Protein AF-A0A3M9YWF5-F1 (afdb_monomer_lite)

Sequence (72 aa):
MSTEALFQQLKHPNPHLRDEAMWQLVEQRDETTIPRLMAILDDADTNYRRAAVKALGAIGVDAVPPLVEALL

Radius of gyration: 11.33 Å; chains: 1; bounding box: 34×20×25 Å

Structure (mmCIF, N/CA/C/O backbone):
data_AF-A0A3M9YWF5-F1
#
_entry.id   AF-A0A3M9YWF5-F1
#
loop_
_atom_site.group_PDB
_atom_site.id
_atom_site.type_symbol
_atom_site.label_atom_id
_atom_site.label_alt_id
_atom_site.label_comp_id
_atom_site.label_asym_id
_atom_site.label_entity_id
_atom_site.label_seq_id
_atom_site.pdbx_PDB_ins_code
_atom_site.Cartn_x
_atom_site.Cartn_y
_atom_site.Cartn_z
_atom_site.occupancy
_atom_site.B_iso_or_equiv
_atom_site.auth_seq_id
_atom_site.auth_comp_id
_atom_site.auth_asym_id
_atom_site.auth_atom_id
_atom_site.pdbx_PDB_model_num
ATOM 1 N N . MET A 1 1 ? 12.004 11.752 8.272 1.00 66.94 1 MET A N 1
ATOM 2 C CA . MET A 1 1 ? 11.993 12.101 6.829 1.00 66.94 1 MET A CA 1
ATOM 3 C C . MET A 1 1 ? 10.624 12.665 6.484 1.00 66.94 1 MET A C 1
ATOM 5 O O . MET A 1 1 ? 9.718 12.475 7.278 1.00 66.94 1 MET A O 1
ATOM 9 N N . SER A 1 2 ? 10.450 13.377 5.368 1.00 90.56 2 SER A N 1
ATOM 10 C CA . SER A 1 2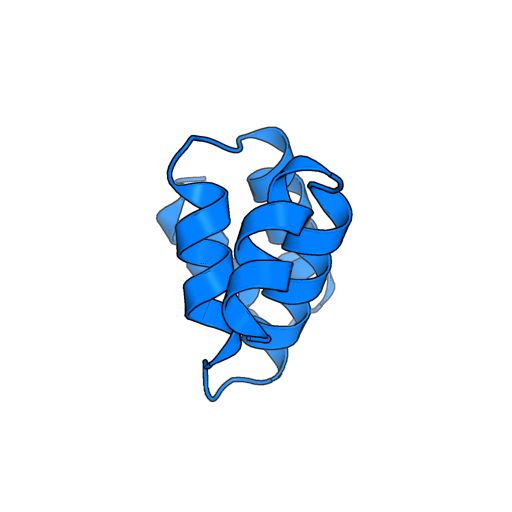 ? 9.091 13.737 4.939 1.00 90.56 2 SER A CA 1
ATOM 11 C C . SER A 1 2 ? 8.344 12.493 4.452 1.00 90.56 2 SER A C 1
ATOM 13 O O . SER A 1 2 ? 8.971 11.571 3.924 1.00 90.56 2 SER A O 1
ATOM 15 N N . THR A 1 3 ? 7.014 12.489 4.571 1.00 91.62 3 THR A N 1
ATOM 16 C CA . THR A 1 3 ? 6.151 11.422 4.038 1.00 91.62 3 THR A CA 1
ATOM 17 C C . THR A 1 3 ? 6.468 11.144 2.568 1.00 91.62 3 THR A C 1
ATOM 19 O O . THR A 1 3 ? 6.637 9.995 2.175 1.00 91.62 3 THR A O 1
ATOM 22 N N . GLU A 1 4 ? 6.673 12.194 1.766 1.00 94.00 4 GLU A N 1
ATOM 23 C CA . GLU A 1 4 ? 7.073 12.065 0.360 1.00 94.00 4 GLU A CA 1
ATOM 24 C C . GLU A 1 4 ? 8.379 11.285 0.180 1.00 94.00 4 GLU A C 1
ATOM 26 O O . GLU A 1 4 ? 8.453 10.373 -0.641 1.00 94.00 4 GLU A O 1
ATOM 31 N N . ALA A 1 5 ? 9.405 11.612 0.968 1.00 95.56 5 ALA A N 1
ATOM 32 C CA . ALA A 1 5 ? 10.694 10.945 0.863 1.00 95.56 5 ALA A CA 1
ATOM 33 C C . ALA A 1 5 ? 10.596 9.455 1.225 1.00 95.56 5 ALA A C 1
ATOM 35 O O . ALA A 1 5 ? 11.270 8.634 0.606 1.00 95.56 5 ALA A O 1
ATOM 36 N N . LEU A 1 6 ? 9.722 9.091 2.167 1.00 96.81 6 LEU A N 1
ATOM 37 C CA . LEU A 1 6 ? 9.481 7.691 2.514 1.00 96.81 6 LEU A CA 1
ATOM 38 C C . LEU A 1 6 ? 8.798 6.932 1.379 1.00 96.81 6 LEU A C 1
ATOM 40 O O . LEU A 1 6 ? 9.234 5.836 1.037 1.00 96.81 6 LEU A O 1
ATOM 44 N N . PHE A 1 7 ? 7.798 7.533 0.729 1.00 96.88 7 PHE A N 1
ATOM 45 C CA . PHE A 1 7 ? 7.172 6.937 -0.454 1.00 96.88 7 PHE A CA 1
ATOM 46 C C . PHE A 1 7 ? 8.170 6.741 -1.602 1.00 96.88 7 PHE A C 1
ATOM 48 O O . PHE A 1 7 ? 8.152 5.698 -2.252 1.00 96.88 7 PHE A O 1
ATOM 55 N N . GLN A 1 8 ? 9.100 7.675 -1.819 1.00 95.88 8 GLN A N 1
ATOM 56 C CA . GLN A 1 8 ? 10.188 7.459 -2.782 1.00 95.88 8 GLN A CA 1
ATOM 57 C C . GLN A 1 8 ? 11.136 6.336 -2.340 1.00 95.88 8 GLN A C 1
ATOM 59 O O . GLN A 1 8 ? 11.557 5.518 -3.157 1.00 95.88 8 GLN A O 1
ATOM 64 N N . GLN A 1 9 ? 11.442 6.238 -1.045 1.00 97.12 9 GLN A N 1
ATOM 65 C CA . GLN A 1 9 ? 12.323 5.202 -0.507 1.00 97.12 9 GLN A CA 1
ATOM 66 C C . GLN A 1 9 ? 11.716 3.791 -0.590 1.00 97.12 9 GLN A C 1
ATOM 68 O O . GLN A 1 9 ? 12.463 2.820 -0.719 1.00 97.12 9 GLN A O 1
ATOM 73 N N . LEU A 1 10 ? 10.388 3.642 -0.645 1.00 97.19 10 LEU A N 1
ATOM 74 C CA . LEU A 1 10 ? 9.745 2.354 -0.948 1.00 97.19 10 LEU A CA 1
ATOM 75 C C . LEU A 1 10 ? 10.109 1.801 -2.343 1.00 97.19 10 LEU A C 1
ATOM 77 O O . LEU A 1 10 ? 9.948 0.605 -2.578 1.00 97.19 10 LEU A O 1
ATOM 81 N N . LYS A 1 11 ? 10.629 2.630 -3.259 1.00 96.25 11 LYS A N 1
ATOM 82 C CA . LYS A 1 11 ? 11.133 2.21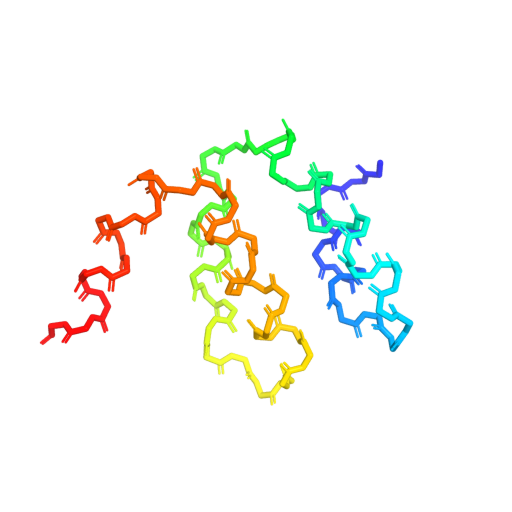1 -4.583 1.00 96.25 11 LYS A CA 1
ATOM 83 C C . LYS A 1 11 ? 12.603 1.797 -4.566 1.00 96.25 11 LYS A C 1
ATOM 85 O O . LYS A 1 11 ? 13.135 1.319 -5.566 1.00 96.25 11 LYS A O 1
ATOM 90 N N . HIS A 1 12 ? 13.295 2.004 -3.448 1.00 96.50 12 HIS A N 1
ATOM 91 C CA . HIS A 1 12 ? 14.743 1.878 -3.393 1.00 96.50 12 HIS A CA 1
ATOM 92 C C . HIS A 1 12 ? 15.197 0.440 -3.725 1.00 96.50 12 HIS A C 1
ATOM 94 O O . HIS A 1 12 ? 14.582 -0.510 -3.240 1.00 96.50 12 HIS A O 1
ATOM 100 N N . PRO A 1 13 ? 16.278 0.216 -4.501 1.00 93.50 13 PRO A N 1
ATOM 101 C CA . PRO A 1 13 ? 16.719 -1.135 -4.877 1.00 93.50 13 PRO A CA 1
ATOM 102 C C . PRO A 1 13 ? 17.148 -1.994 -3.677 1.00 93.50 13 PRO A C 1
ATOM 104 O O . PRO A 1 13 ? 16.902 -3.202 -3.659 1.00 93.50 13 PRO A O 1
ATOM 107 N N . ASN A 1 14 ? 17.730 -1.376 -2.645 1.00 96.00 14 ASN A N 1
ATOM 108 C CA . ASN A 1 14 ? 18.063 -2.043 -1.383 1.00 96.00 14 ASN A CA 1
ATOM 109 C C . ASN A 1 14 ? 16.785 -2.400 -0.585 1.00 96.00 14 ASN A C 1
ATOM 111 O O . ASN A 1 14 ? 16.089 -1.478 -0.153 1.00 96.00 14 ASN A O 1
ATOM 115 N N . PRO A 1 15 ? 16.496 -3.694 -0.335 1.00 94.94 15 PRO A N 1
ATOM 116 C CA . PRO A 1 15 ? 15.324 -4.125 0.430 1.00 94.94 15 PRO A CA 1
ATOM 117 C C . PRO A 1 15 ? 15.290 -3.590 1.861 1.00 94.94 15 PRO A C 1
ATOM 119 O O . PRO A 1 15 ? 14.207 -3.299 2.353 1.00 94.94 15 PRO A O 1
ATOM 122 N N . HIS A 1 16 ? 16.446 -3.410 2.506 1.00 96.50 16 HIS A N 1
ATOM 123 C CA . HIS A 1 16 ? 16.505 -2.906 3.876 1.00 96.50 16 HIS A CA 1
ATOM 124 C C . HIS A 1 16 ? 15.957 -1.479 3.971 1.00 96.50 16 HIS A C 1
ATOM 126 O O . HIS A 1 16 ? 15.128 -1.194 4.826 1.00 96.50 16 HIS A O 1
ATOM 132 N N . LEU A 1 17 ? 16.340 -0.616 3.023 1.00 96.44 17 LEU A N 1
ATOM 133 C CA . LEU A 1 17 ? 15.846 0.759 2.968 1.00 96.44 17 LEU A CA 1
ATOM 134 C C . LEU A 1 17 ? 14.347 0.822 2.647 1.00 96.44 17 LEU A C 1
ATOM 136 O O . LEU A 1 17 ? 13.664 1.700 3.167 1.00 96.44 17 LEU A O 1
ATOM 140 N N . ARG A 1 18 ? 13.817 -0.113 1.845 1.00 96.75 18 ARG A N 1
ATOM 141 C CA . ARG A 1 18 ? 12.365 -0.210 1.614 1.00 96.75 18 ARG A CA 1
ATOM 142 C C . ARG A 1 18 ? 11.614 -0.618 2.875 1.00 96.75 18 ARG A C 1
ATOM 144 O O . ARG A 1 18 ? 10.585 -0.025 3.175 1.00 96.75 18 ARG A O 1
ATOM 151 N N . ASP A 1 19 ? 12.110 -1.629 3.585 1.00 96.62 19 ASP A N 1
ATOM 152 C CA . ASP A 1 19 ? 11.462 -2.125 4.799 1.00 96.62 19 ASP A CA 1
ATOM 153 C C . ASP A 1 19 ? 11.531 -1.075 5.927 1.00 96.62 19 ASP A C 1
ATOM 155 O O . ASP A 1 19 ? 10.554 -0.895 6.646 1.00 96.62 19 ASP A O 1
ATOM 159 N N . GLU A 1 20 ? 12.627 -0.315 6.033 1.00 97.25 20 GLU A N 1
ATOM 160 C CA . GLU A 1 20 ? 12.731 0.829 6.949 1.00 97.25 20 GLU A CA 1
ATOM 161 C C . GLU A 1 20 ? 11.688 1.910 6.628 1.00 97.25 20 GLU A C 1
ATOM 163 O O . GLU A 1 20 ? 10.952 2.345 7.514 1.00 97.25 20 GLU A O 1
ATOM 168 N N . ALA A 1 21 ? 11.576 2.307 5.355 1.00 97.38 21 ALA A N 1
ATOM 169 C CA . ALA A 1 21 ? 10.585 3.293 4.934 1.00 97.38 21 ALA A CA 1
ATOM 170 C C . ALA A 1 21 ? 9.148 2.805 5.154 1.00 97.38 21 ALA A C 1
ATOM 172 O O . ALA A 1 21 ? 8.290 3.586 5.560 1.00 97.38 21 ALA A O 1
ATOM 173 N N . MET A 1 22 ? 8.894 1.514 4.925 1.00 97.69 22 MET A N 1
ATOM 174 C CA . MET A 1 22 ? 7.605 0.880 5.191 1.00 97.69 22 MET A CA 1
ATOM 175 C C . MET A 1 22 ? 7.236 0.987 6.671 1.00 97.69 22 MET A C 1
ATOM 177 O O . MET A 1 22 ? 6.161 1.495 6.979 1.00 97.69 22 MET A O 1
ATOM 181 N N . TRP A 1 23 ? 8.128 0.591 7.584 1.00 97.75 23 TRP A N 1
ATOM 182 C CA . TRP A 1 23 ? 7.849 0.671 9.019 1.00 97.75 23 TRP A CA 1
ATOM 183 C C . TRP A 1 23 ? 7.648 2.106 9.494 1.00 97.75 23 TRP A C 1
ATOM 185 O O . TRP A 1 23 ? 6.695 2.370 10.224 1.00 97.75 23 TRP A O 1
ATOM 195 N N . GLN A 1 24 ? 8.471 3.042 9.018 1.00 97.62 24 GLN A N 1
ATOM 196 C CA . GLN A 1 24 ? 8.292 4.456 9.336 1.00 97.62 24 GLN A CA 1
ATOM 197 C C . GLN A 1 24 ? 6.941 4.985 8.835 1.00 97.62 24 GLN A C 1
ATOM 199 O O . GLN A 1 24 ? 6.291 5.735 9.560 1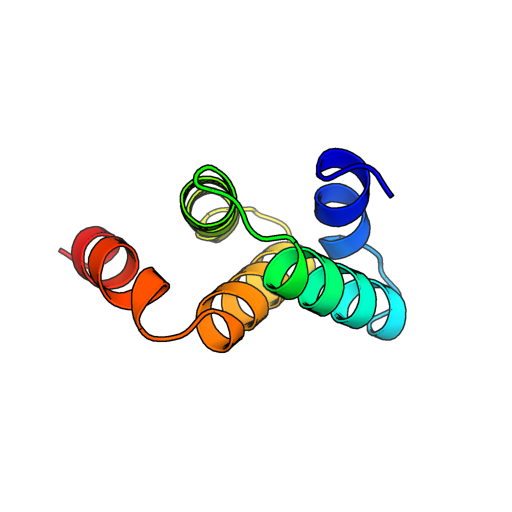.00 97.62 24 GLN A O 1
ATOM 204 N N . LEU A 1 25 ? 6.490 4.611 7.631 1.00 97.19 25 LEU A N 1
ATOM 205 C CA . LEU A 1 25 ? 5.171 5.008 7.116 1.00 97.19 25 LEU A CA 1
ATOM 206 C C . LEU A 1 25 ? 4.023 4.445 7.955 1.00 97.19 25 LEU A C 1
ATOM 208 O O . LEU A 1 25 ? 3.048 5.148 8.189 1.00 97.19 25 LEU A O 1
ATOM 212 N N . VAL A 1 26 ? 4.135 3.198 8.417 1.00 97.12 26 VAL A N 1
ATOM 213 C CA . VAL A 1 26 ? 3.125 2.564 9.280 1.00 97.12 26 VAL A CA 1
ATOM 214 C C . VAL A 1 26 ? 3.060 3.247 10.650 1.00 97.12 26 VAL A C 1
ATOM 216 O O . VAL A 1 26 ? 1.965 3.459 11.176 1.00 97.12 26 VAL A O 1
ATOM 219 N N . GLU A 1 27 ? 4.218 3.600 11.216 1.00 97.00 27 GLU A N 1
ATOM 220 C CA . GLU A 1 27 ? 4.341 4.256 12.523 1.00 97.00 27 GLU A CA 1
ATOM 221 C C . GLU A 1 27 ? 3.801 5.690 12.508 1.00 97.00 27 GLU A C 1
ATOM 223 O O . GLU A 1 27 ? 3.072 6.077 13.418 1.00 97.00 27 GLU A O 1
ATOM 228 N N . GLN A 1 28 ? 4.106 6.464 11.462 1.00 95.94 28 GLN A N 1
ATOM 229 C CA . GLN A 1 28 ? 3.672 7.862 11.340 1.00 95.94 28 GLN A CA 1
ATOM 230 C C . GLN A 1 28 ? 2.393 8.041 10.512 1.00 95.94 28 GLN A C 1
ATOM 232 O O . GLN A 1 28 ? 2.131 9.142 10.029 1.00 95.94 28 GLN A O 1
ATOM 237 N N . ARG A 1 29 ? 1.628 6.961 10.300 1.00 95.25 29 ARG A N 1
ATOM 238 C CA . ARG A 1 29 ? 0.488 6.965 9.380 1.00 95.25 29 ARG A CA 1
ATOM 239 C C . ARG A 1 29 ? -0.529 8.049 9.729 1.00 95.25 29 ARG A C 1
ATOM 241 O O . ARG A 1 29 ? -0.884 8.250 10.890 1.00 95.25 29 ARG A O 1
ATOM 248 N N . ASP A 1 30 ? -1.046 8.673 8.686 1.00 96.31 30 ASP A N 1
ATOM 249 C CA . ASP A 1 30 ? -2.138 9.637 8.723 1.00 96.31 30 ASP A CA 1
ATOM 250 C C . ASP A 1 30 ? -3.296 9.178 7.820 1.00 96.31 30 ASP A C 1
ATOM 252 O O . ASP A 1 30 ? -3.244 8.128 7.171 1.00 96.31 30 ASP A O 1
ATOM 256 N N . GLU A 1 31 ? -4.349 9.989 7.755 1.00 95.94 31 GLU A N 1
ATOM 257 C CA . GLU A 1 31 ? -5.530 9.766 6.912 1.00 95.94 31 GLU A CA 1
ATOM 258 C C . GLU A 1 31 ? -5.221 9.608 5.411 1.00 95.94 31 GLU A C 1
ATOM 260 O O . GLU A 1 31 ? -6.012 9.020 4.675 1.00 95.94 31 GLU A O 1
ATOM 265 N N . THR A 1 32 ? -4.057 10.073 4.945 1.00 96.62 32 THR A N 1
ATOM 266 C CA . THR A 1 32 ? -3.645 9.990 3.535 1.00 96.62 32 THR A CA 1
ATOM 267 C C . THR A 1 32 ? -2.840 8.733 3.218 1.00 96.62 32 THR A C 1
ATOM 269 O O . THR A 1 32 ? -2.699 8.354 2.052 1.00 96.62 32 THR A O 1
ATOM 272 N N . THR A 1 33 ? -2.338 8.048 4.247 1.00 97.75 33 THR A N 1
ATOM 273 C CA . THR A 1 33 ? -1.394 6.938 4.096 1.00 97.75 33 THR A CA 1
ATOM 274 C C . THR A 1 33 ? -2.032 5.739 3.395 1.00 97.75 33 THR A C 1
ATOM 276 O O . THR A 1 33 ? -1.468 5.234 2.424 1.00 97.75 33 THR A O 1
ATOM 279 N N . ILE A 1 34 ? -3.227 5.310 3.819 1.00 98.44 34 ILE A N 1
ATOM 280 C CA . ILE A 1 34 ? -3.931 4.176 3.194 1.00 98.44 34 ILE A CA 1
ATOM 281 C C . ILE A 1 34 ? -4.336 4.493 1.743 1.00 98.44 34 ILE A C 1
ATOM 283 O O . ILE A 1 34 ? -3.946 3.718 0.868 1.00 98.44 34 ILE A O 1
ATOM 287 N N . PRO A 1 35 ? -5.024 5.615 1.429 1.00 98.06 35 PRO A N 1
ATOM 288 C CA . PRO A 1 35 ? -5.360 5.961 0.044 1.00 98.06 35 PRO A CA 1
ATOM 289 C C . PRO A 1 35 ? -4.144 5.986 -0.885 1.00 98.06 35 PRO A C 1
ATOM 291 O O . PRO A 1 35 ? -4.196 5.501 -2.016 1.00 98.06 35 PRO A O 1
ATOM 294 N N . ARG A 1 36 ? -3.015 6.507 -0.397 1.00 97.81 36 ARG A N 1
ATOM 295 C CA . ARG A 1 36 ? -1.789 6.583 -1.188 1.00 97.81 36 ARG A CA 1
ATOM 296 C C . ARG A 1 36 ? -1.144 5.215 -1.399 1.00 97.81 36 ARG A C 1
ATOM 298 O O . ARG A 1 36 ? -0.670 4.946 -2.496 1.00 97.81 36 ARG A O 1
ATOM 305 N N . LEU A 1 37 ? -1.146 4.345 -0.389 1.00 98.19 37 LEU A N 1
ATOM 306 C CA . LEU A 1 37 ? -0.681 2.961 -0.524 1.00 98.19 37 LEU A CA 1
ATOM 307 C C . LEU A 1 37 ? -1.562 2.139 -1.472 1.00 98.19 37 LEU A C 1
ATOM 309 O O . LEU A 1 37 ? -1.030 1.365 -2.263 1.00 98.19 37 LEU A O 1
ATOM 313 N N . MET A 1 38 ? -2.880 2.351 -1.444 1.00 98.25 38 MET A N 1
ATOM 314 C CA . MET A 1 38 ? -3.826 1.732 -2.378 1.00 98.25 38 MET A CA 1
ATOM 315 C C . MET A 1 38 ? -3.526 2.121 -3.830 1.00 98.25 38 MET A C 1
ATOM 317 O O . MET A 1 38 ? -3.440 1.248 -4.685 1.00 98.25 38 MET A O 1
ATOM 321 N N . ALA A 1 39 ? -3.262 3.404 -4.102 1.00 97.25 39 ALA A N 1
ATOM 322 C CA . ALA A 1 39 ? -2.918 3.876 -5.449 1.00 97.25 39 ALA A CA 1
ATOM 323 C C . ALA A 1 39 ? -1.622 3.258 -6.013 1.00 97.25 39 ALA A C 1
ATOM 325 O O . ALA A 1 39 ? -1.420 3.227 -7.224 1.00 97.25 39 ALA A O 1
ATOM 326 N N . ILE A 1 40 ? -0.733 2.758 -5.149 1.00 97.81 40 ILE A N 1
ATOM 327 C CA . ILE A 1 40 ? 0.517 2.106 -5.564 1.00 97.81 40 ILE A CA 1
ATOM 328 C C . ILE A 1 40 ? 0.270 0.669 -6.031 1.00 97.81 40 ILE A C 1
ATOM 330 O O . ILE A 1 40 ? 1.119 0.112 -6.720 1.00 97.81 40 ILE A O 1
ATOM 334 N N . LEU A 1 41 ? -0.868 0.050 -5.707 1.00 97.06 41 LEU A N 1
ATOM 335 C CA . LEU A 1 41 ? -1.151 -1.336 -6.097 1.00 97.06 41 LEU A CA 1
ATOM 336 C C . LEU A 1 41 ? -1.219 -1.538 -7.621 1.00 97.06 41 LEU A C 1
ATOM 338 O O . LEU A 1 41 ? -0.963 -2.650 -8.080 1.00 97.06 41 LEU A O 1
ATOM 342 N N . ASP A 1 42 ? -1.435 -0.468 -8.389 1.00 94.81 42 ASP A N 1
ATOM 343 C CA . ASP A 1 42 ? -1.427 -0.468 -9.859 1.00 94.81 42 ASP A CA 1
ATOM 344 C C . ASP A 1 42 ? -0.096 0.010 -10.477 1.00 94.81 42 ASP A C 1
ATOM 346 O O . ASP A 1 42 ? 0.040 0.092 -11.699 1.00 94.81 42 ASP A O 1
ATOM 350 N N . ASP A 1 43 ? 0.916 0.329 -9.662 1.00 97.19 43 ASP A N 1
ATOM 351 C CA . ASP A 1 43 ? 2.190 0.861 -10.159 1.00 97.19 43 ASP A CA 1
ATOM 352 C C . ASP A 1 43 ? 2.968 -0.197 -10.966 1.00 97.19 43 ASP A C 1
ATOM 354 O O . ASP A 1 43 ? 3.029 -1.374 -10.606 1.00 97.19 43 ASP A O 1
ATOM 358 N N . ALA A 1 44 ? 3.617 0.200 -12.062 1.00 97.12 44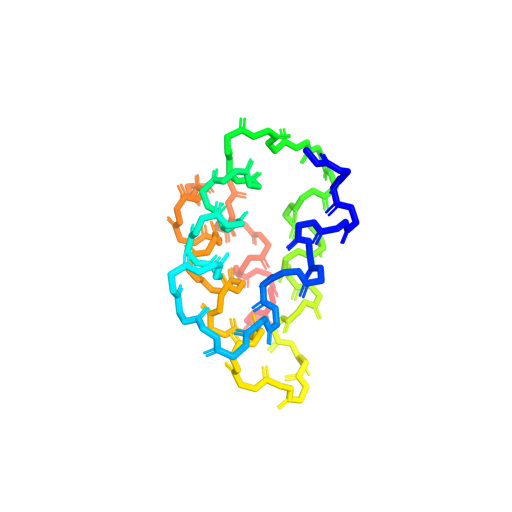 ALA A N 1
ATOM 359 C CA . ALA A 1 44 ? 4.396 -0.718 -12.893 1.00 97.12 44 ALA A CA 1
ATOM 360 C C . ALA A 1 44 ? 5.611 -1.316 -12.151 1.00 97.12 44 ALA A C 1
ATOM 362 O O . ALA A 1 44 ? 5.997 -2.463 -12.413 1.00 97.12 44 ALA A O 1
ATOM 363 N N . ASP A 1 45 ? 6.189 -0.590 -11.189 1.00 96.88 45 ASP A N 1
ATOM 364 C CA . ASP A 1 45 ? 7.330 -1.043 -10.399 1.00 96.88 45 ASP A CA 1
ATOM 365 C C . ASP A 1 45 ? 6.918 -2.114 -9.377 1.00 96.88 45 ASP A C 1
ATOM 367 O O . ASP A 1 45 ? 6.332 -1.857 -8.324 1.00 96.88 45 ASP A O 1
ATOM 371 N N . THR A 1 46 ? 7.310 -3.357 -9.663 1.00 95.69 46 THR A N 1
ATOM 372 C CA . THR A 1 46 ? 7.101 -4.516 -8.783 1.00 95.69 46 THR A CA 1
ATOM 373 C C . THR A 1 46 ? 7.632 -4.341 -7.362 1.00 95.69 46 THR A C 1
ATOM 375 O O . THR A 1 46 ? 7.042 -4.898 -6.434 1.00 95.69 46 THR A O 1
ATOM 378 N N . ASN A 1 47 ? 8.747 -3.632 -7.163 1.00 94.56 47 ASN A N 1
ATOM 379 C CA . ASN A 1 47 ? 9.298 -3.421 -5.824 1.00 94.56 47 ASN A CA 1
ATOM 380 C C . ASN A 1 47 ? 8.406 -2.476 -5.031 1.00 94.56 47 ASN A C 1
ATOM 382 O O . ASN A 1 47 ? 8.116 -2.754 -3.866 1.00 94.56 47 ASN A O 1
ATOM 386 N N . TYR A 1 48 ? 7.928 -1.418 -5.684 1.00 97.31 48 TYR A N 1
ATOM 387 C CA . TYR A 1 48 ? 7.059 -0.432 -5.065 1.00 97.31 48 TYR A CA 1
ATOM 388 C C . TYR A 1 48 ? 5.698 -1.030 -4.707 1.00 97.31 48 TYR A C 1
ATOM 390 O O . TYR A 1 48 ? 5.272 -0.926 -3.556 1.00 97.31 48 TYR A O 1
ATOM 398 N N . ARG A 1 49 ? 5.089 -1.791 -5.631 1.00 97.50 49 ARG A N 1
ATOM 399 C CA . ARG A 1 49 ? 3.863 -2.558 -5.355 1.00 97.50 49 ARG A CA 1
ATOM 400 C C . ARG A 1 49 ? 4.015 -3.488 -4.161 1.00 97.50 49 ARG A C 1
ATOM 402 O O . ARG A 1 49 ? 3.188 -3.488 -3.257 1.00 97.50 49 ARG A O 1
ATOM 409 N N . ARG A 1 50 ? 5.086 -4.290 -4.128 1.00 96.94 50 ARG A N 1
ATOM 410 C CA . ARG A 1 50 ? 5.337 -5.232 -3.023 1.00 96.94 50 ARG A 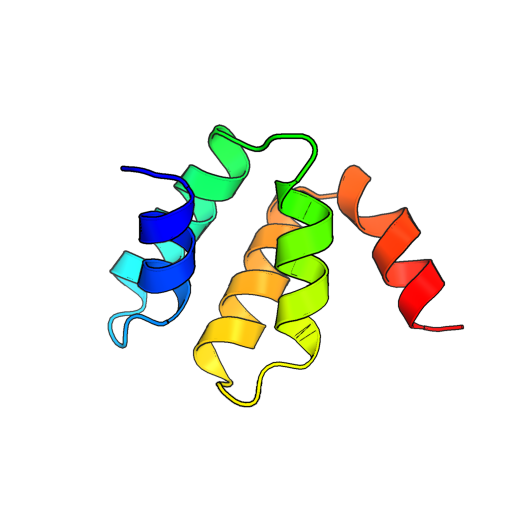CA 1
ATOM 411 C C . ARG A 1 50 ? 5.520 -4.510 -1.692 1.00 96.94 50 ARG A C 1
ATOM 413 O O . ARG A 1 50 ? 5.041 -5.002 -0.674 1.00 96.94 50 ARG A O 1
ATOM 420 N N . ALA A 1 51 ? 6.208 -3.372 -1.693 1.00 97.44 51 ALA A N 1
ATOM 421 C CA . ALA A 1 51 ? 6.386 -2.562 -0.497 1.00 97.44 51 ALA A CA 1
ATOM 422 C C . ALA A 1 51 ? 5.046 -1.989 -0.001 1.00 97.44 51 ALA A C 1
ATOM 424 O O . ALA A 1 51 ? 4.770 -2.063 1.195 1.00 97.44 51 ALA A O 1
ATOM 425 N N . ALA A 1 52 ? 4.181 -1.525 -0.909 1.00 97.88 52 ALA A N 1
ATOM 426 C CA . ALA A 1 52 ? 2.842 -1.056 -0.562 1.00 97.88 52 ALA A CA 1
ATOM 427 C C . ALA A 1 52 ? 1.955 -2.170 0.011 1.00 97.88 52 ALA A C 1
ATOM 429 O O . ALA A 1 52 ? 1.326 -1.975 1.047 1.00 97.88 52 ALA A O 1
ATOM 430 N N . VAL A 1 53 ? 1.978 -3.369 -0.584 1.00 97.94 53 VAL A N 1
ATOM 431 C CA . VAL A 1 53 ? 1.262 -4.543 -0.050 1.00 97.94 53 VAL A CA 1
ATOM 432 C C . VAL A 1 53 ? 1.734 -4.885 1.366 1.00 97.94 53 VAL A C 1
ATOM 434 O O . VAL A 1 53 ? 0.908 -5.121 2.245 1.00 97.94 53 VAL A O 1
ATOM 437 N N . LYS A 1 54 ? 3.051 -4.877 1.618 1.00 97.94 54 LYS A N 1
ATOM 438 C CA . LYS A 1 54 ? 3.592 -5.095 2.970 1.00 97.94 54 LYS A CA 1
ATOM 439 C C . LYS A 1 54 ? 3.110 -4.029 3.953 1.00 97.94 54 LYS A C 1
ATOM 441 O O . LYS A 1 54 ? 2.698 -4.380 5.052 1.00 97.94 54 LYS A O 1
ATOM 446 N N . ALA A 1 55 ? 3.151 -2.757 3.556 1.00 98.19 55 ALA A N 1
ATOM 447 C CA . ALA A 1 55 ? 2.707 -1.642 4.387 1.00 98.19 55 ALA A CA 1
ATOM 448 C C . ALA A 1 55 ? 1.218 -1.762 4.743 1.00 98.19 55 ALA A C 1
ATOM 450 O O . ALA A 1 55 ? 0.866 -1.674 5.913 1.00 98.19 55 ALA A O 1
ATOM 451 N N . LEU A 1 56 ? 0.351 -2.042 3.763 1.00 98.44 56 LEU A N 1
ATOM 452 C CA . LEU A 1 56 ? -1.082 -2.268 3.987 1.00 98.44 56 LEU A CA 1
ATOM 453 C C . LEU A 1 56 ? -1.325 -3.462 4.922 1.00 98.44 56 LEU A C 1
ATOM 455 O O . LEU A 1 56 ? -2.134 -3.369 5.842 1.00 98.44 56 LEU A O 1
ATOM 459 N N . GLY A 1 57 ? -0.573 -4.554 4.751 1.00 98.19 57 GLY A N 1
ATOM 460 C CA . GLY A 1 57 ? -0.625 -5.705 5.656 1.00 98.19 57 GLY A CA 1
ATOM 461 C C . GLY A 1 57 ? -0.173 -5.381 7.086 1.00 98.19 57 GLY A C 1
ATOM 462 O O . GLY A 1 57 ? -0.763 -5.884 8.037 1.00 98.19 57 GLY A O 1
ATOM 463 N N . ALA A 1 58 ? 0.837 -4.523 7.245 1.00 98.25 58 ALA A N 1
ATOM 464 C CA . ALA A 1 58 ? 1.328 -4.066 8.545 1.00 98.25 58 ALA A CA 1
ATOM 465 C C . ALA A 1 58 ? 0.383 -3.060 9.227 1.00 98.25 58 ALA A C 1
ATOM 467 O O . ALA A 1 58 ? 0.296 -3.046 10.452 1.00 98.25 58 ALA A O 1
ATOM 468 N N . ILE A 1 59 ? -0.347 -2.251 8.450 1.00 98.12 59 ILE A N 1
ATOM 469 C CA . ILE A 1 59 ? -1.437 -1.398 8.953 1.00 98.12 59 ILE A CA 1
ATOM 470 C C . ILE A 1 59 ? -2.577 -2.266 9.504 1.00 98.12 59 ILE A C 1
ATOM 472 O O . ILE A 1 59 ? -3.135 -1.963 10.558 1.00 98.12 59 ILE A O 1
ATOM 476 N N . GLY A 1 60 ? -2.899 -3.371 8.827 1.00 97.62 60 GLY A N 1
ATOM 477 C CA . GLY A 1 60 ? -3.853 -4.363 9.312 1.00 97.62 60 GLY A CA 1
ATOM 478 C C . GLY A 1 60 ? -5.307 -3.997 9.011 1.00 97.62 60 GLY A C 1
ATOM 479 O O . GLY A 1 60 ? -5.652 -3.693 7.872 1.00 97.62 60 GLY A O 1
ATOM 480 N N . VAL A 1 61 ? -6.180 -4.082 10.021 1.00 98.00 61 VAL A N 1
ATOM 481 C CA . VAL A 1 61 ? -7.648 -4.027 9.846 1.00 98.00 61 VAL A CA 1
ATOM 482 C C . VAL A 1 61 ? -8.143 -2.752 9.162 1.00 98.00 61 VAL A C 1
ATOM 484 O O . VAL A 1 61 ? -9.087 -2.826 8.380 1.00 98.00 61 VAL A O 1
ATOM 487 N N . ASP A 1 62 ? -7.471 -1.620 9.376 1.00 97.69 62 ASP A N 1
ATOM 488 C CA . ASP A 1 62 ? -7.833 -0.334 8.765 1.00 97.69 62 ASP A CA 1
ATOM 489 C C . ASP A 1 62 ? -7.689 -0.363 7.230 1.00 97.69 62 ASP A C 1
ATOM 491 O O . ASP A 1 62 ? -8.384 0.365 6.523 1.00 97.69 62 ASP A O 1
ATOM 495 N N . ALA A 1 63 ? -6.817 -1.225 6.693 1.00 98.19 63 ALA A N 1
ATOM 496 C CA . ALA A 1 63 ? -6.623 -1.393 5.254 1.00 98.19 63 ALA A CA 1
ATOM 497 C C . ALA A 1 63 ? -7.642 -2.353 4.612 1.00 98.19 63 ALA A C 1
ATOM 499 O O . ALA A 1 63 ? -7.758 -2.384 3.389 1.00 98.19 63 ALA A O 1
ATOM 500 N N . VAL A 1 64 ? -8.388 -3.137 5.399 1.00 98.31 64 VAL A N 1
ATOM 501 C CA .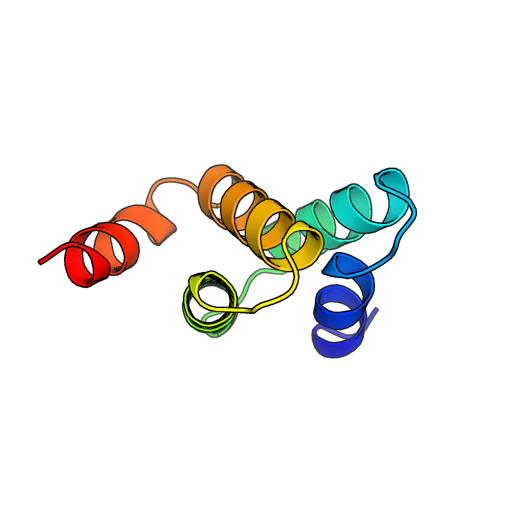 VAL A 1 64 ? -9.297 -4.167 4.869 1.00 98.31 64 VAL A CA 1
ATOM 502 C C . VAL A 1 64 ? -10.458 -3.572 4.064 1.00 98.31 64 VAL A C 1
ATOM 504 O O . VAL A 1 64 ? -10.670 -4.050 2.951 1.00 98.31 64 VAL A O 1
ATOM 507 N N . PRO A 1 65 ? -11.198 -2.548 4.542 1.00 98.06 65 PRO A N 1
ATOM 508 C CA . PRO A 1 65 ? -12.317 -1.997 3.779 1.00 98.06 65 PRO A CA 1
ATOM 509 C C . PRO A 1 65 ? -11.944 -1.523 2.361 1.00 98.06 65 PRO A C 1
ATOM 511 O O . PRO A 1 65 ? -12.571 -2.013 1.420 1.00 98.06 65 PRO A O 1
ATOM 514 N N . PRO A 1 66 ? -10.912 -0.674 2.155 1.00 97.56 66 PRO A N 1
ATOM 515 C CA . PRO A 1 66 ? -10.554 -0.240 0.804 1.00 97.56 66 PRO A CA 1
ATOM 516 C C . PRO A 1 66 ? -9.986 -1.376 -0.060 1.00 97.56 66 PRO A C 1
ATOM 518 O O . PRO A 1 66 ? -10.176 -1.371 -1.273 1.00 97.56 66 PRO A O 1
ATOM 521 N N . LEU A 1 67 ? -9.323 -2.377 0.535 1.00 97.56 67 LEU A N 1
ATOM 522 C CA . LEU A 1 67 ? -8.865 -3.563 -0.200 1.00 97.56 67 LEU A CA 1
ATOM 523 C C . LEU A 1 67 ? -10.028 -4.413 -0.715 1.00 97.56 67 LEU A C 1
ATOM 525 O O . LEU A 1 67 ? -9.963 -4.910 -1.833 1.00 97.56 67 LEU A O 1
ATOM 529 N N . VAL A 1 68 ? -11.079 -4.593 0.088 1.00 97.81 68 VAL A N 1
ATOM 530 C CA . VAL A 1 68 ? -12.281 -5.323 -0.335 1.00 97.81 68 VAL A CA 1
ATOM 531 C C . VAL A 1 68 ? -13.011 -4.554 -1.430 1.00 97.81 68 VAL A C 1
ATOM 533 O O . VAL A 1 68 ? -13.401 -5.160 -2.421 1.00 97.81 68 VAL A O 1
ATOM 536 N N . GLU A 1 69 ? -13.153 -3.236 -1.282 1.00 96.38 69 GLU A N 1
ATOM 537 C CA . GLU A 1 69 ? -13.786 -2.379 -2.290 1.00 96.38 69 GLU A CA 1
ATOM 538 C C . GLU A 1 69 ? -13.082 -2.466 -3.650 1.00 96.38 69 GLU A C 1
ATOM 540 O O . GLU A 1 69 ? -13.748 -2.567 -4.672 1.00 96.38 69 GLU A O 1
ATOM 545 N N . ALA A 1 70 ? -11.748 -2.523 -3.670 1.00 94.56 70 ALA A N 1
ATOM 546 C CA . ALA A 1 70 ? -10.969 -2.639 -4.903 1.00 94.56 70 ALA A CA 1
ATOM 547 C C . ALA A 1 70 ? -11.103 -3.995 -5.631 1.00 94.56 70 ALA A C 1
ATOM 549 O O . ALA A 1 70 ? -10.623 -4.132 -6.755 1.00 94.56 70 ALA A O 1
ATOM 550 N N . LEU A 1 71 ? -11.696 -5.011 -4.995 1.00 92.00 71 LEU A N 1
ATOM 551 C CA . LEU A 1 71 ? -11.876 -6.354 -5.564 1.00 92.00 71 LEU A CA 1
ATOM 552 C C . LEU A 1 71 ? -13.295 -6.610 -6.097 1.00 92.00 71 LEU A C 1
ATOM 554 O O . LEU A 1 71 ? -13.544 -7.697 -6.627 1.00 92.00 71 LEU A O 1
ATOM 558 N N . LEU A 1 72 ? -14.212 -5.658 -5.917 1.00 91.62 72 LEU A N 1
ATOM 559 C CA . LEU A 1 72 ? -15.606 -5.726 -6.368 1.00 91.62 72 LEU A CA 1
ATOM 560 C C . LEU A 1 72 ? -15.781 -5.045 -7.730 1.00 91.62 72 LEU A C 1
ATOM 562 O O . LEU A 1 72 ? -16.596 -5.575 -8.520 1.00 91.62 72 LEU A O 1
#

Foldseek 3Di:
DDLVVLLVQLLPPDVVSNVVSLVVCLVPPDPVSLVVLVVQCPPPRPSSNVSSVVSLVSNPPVNVPVVVVVVD

Secondary structure (DSSP, 8-state):
--HHHHHHHTT-SSHHHHHHHHHHHHHT--TTHHHHHHHGGG-S-HHHHHHHHHHHHHHGGGGHHHHHHTT-

pLDDT: mean 96.27, std 3.86, range [66.94, 98.44]